Protein AF-K0IWD8-F1 (afdb_monomer_lite)

Structure (mmCIF, N/CA/C/O backbone):
data_AF-K0IWD8-F1
#
_entry.id   AF-K0IWD8-F1
#
loop_
_atom_site.group_PDB
_atom_site.id
_atom_site.type_symbol
_atom_site.label_atom_id
_atom_site.label_alt_id
_atom_site.label_comp_id
_atom_site.label_asym_id
_atom_site.label_entity_id
_atom_site.label_seq_id
_atom_site.pdbx_PDB_ins_code
_atom_site.Cartn_x
_atom_site.Cartn_y
_atom_site.Cartn_z
_atom_site.occupancy
_atom_site.B_iso_or_equiv
_atom_site.auth_seq_id
_atom_site.auth_comp_id
_atom_site.auth_asym_id
_atom_site.auth_atom_id
_atom_site.pdbx_PDB_model_num
ATOM 1 N N . MET A 1 1 ? -12.894 7.237 -17.871 1.00 43.16 1 MET A N 1
ATOM 2 C CA . MET A 1 1 ? -11.469 7.552 -18.093 1.00 43.16 1 MET A CA 1
ATOM 3 C C . MET A 1 1 ? -10.692 6.307 -17.717 1.00 43.16 1 MET A C 1
ATOM 5 O O . MET A 1 1 ? -10.776 5.909 -16.565 1.00 43.16 1 MET A O 1
ATOM 9 N N . ASN A 1 2 ? -10.046 5.649 -18.680 1.00 53.03 2 ASN A N 1
ATOM 10 C CA . ASN A 1 2 ? -9.272 4.431 -18.437 1.00 53.03 2 ASN A CA 1
ATOM 11 C C . ASN A 1 2 ? -7.797 4.824 -18.439 1.00 53.03 2 ASN A C 1
ATOM 13 O O . ASN A 1 2 ? -7.296 5.323 -19.442 1.00 53.03 2 ASN A O 1
ATOM 17 N N . HIS A 1 3 ? -7.136 4.673 -17.296 1.00 60.78 3 HIS A N 1
ATOM 18 C CA . HIS A 1 3 ? -5.697 4.873 -17.192 1.00 60.78 3 HIS A CA 1
ATOM 19 C C . HIS A 1 3 ? -5.040 3.553 -17.600 1.00 60.78 3 HIS A C 1
ATOM 21 O O . HIS A 1 3 ? -4.965 2.629 -16.793 1.00 60.78 3 HIS A O 1
ATOM 27 N N . GLU A 1 4 ? -4.632 3.430 -18.863 1.00 61.44 4 GLU A N 1
ATOM 28 C CA . GLU A 1 4 ? -3.835 2.285 -19.310 1.00 61.44 4 GLU A CA 1
ATOM 29 C C . GLU A 1 4 ? -2.402 2.438 -18.789 1.00 61.44 4 GLU A C 1
ATOM 31 O O . GLU A 1 4 ? -1.611 3.238 -19.289 1.00 61.44 4 GLU A O 1
ATOM 36 N N . PHE A 1 5 ? -2.072 1.686 -17.738 1.00 65.00 5 PHE A N 1
ATOM 37 C CA . PHE A 1 5 ? -0.705 1.550 -17.248 1.00 65.00 5 PHE A CA 1
ATOM 38 C C . PHE A 1 5 ? -0.013 0.433 -18.029 1.00 65.00 5 PHE A C 1
ATOM 40 O O . PHE A 1 5 ? -0.299 -0.743 -17.824 1.00 65.00 5 PHE A O 1
ATOM 47 N N . THR A 1 6 ? 0.898 0.807 -18.928 1.00 67.81 6 THR A N 1
ATOM 48 C CA . THR A 1 6 ? 1.777 -0.148 -19.619 1.00 67.81 6 THR A CA 1
ATOM 49 C C . THR A 1 6 ? 3.123 -0.180 -18.889 1.00 67.81 6 THR A C 1
ATOM 51 O O . THR A 1 6 ? 3.754 0.863 -18.697 1.00 67.81 6 THR A O 1
ATOM 54 N N . GLN A 1 7 ? 3.552 -1.357 -18.430 1.00 66.25 7 GLN A N 1
ATOM 55 C CA . GLN A 1 7 ? 4.838 -1.570 -17.759 1.00 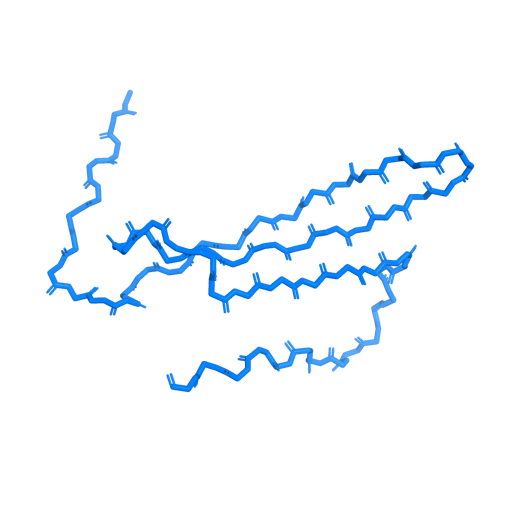66.25 7 GLN A CA 1
ATOM 56 C C . GLN A 1 7 ? 5.632 -2.655 -18.479 1.00 66.25 7 GLN A C 1
ATOM 58 O O . GLN A 1 7 ? 5.121 -3.747 -18.690 1.00 66.25 7 GLN A O 1
ATOM 63 N N . ASP A 1 8 ? 6.902 -2.366 -18.761 1.00 76.81 8 ASP A N 1
ATOM 64 C CA . ASP A 1 8 ? 7.842 -3.291 -19.414 1.00 76.81 8 ASP A CA 1
ATOM 65 C C . ASP A 1 8 ? 8.826 -3.930 -18.419 1.00 76.81 8 ASP A C 1
ATOM 67 O O . ASP A 1 8 ? 9.811 -4.553 -18.807 1.00 76.81 8 ASP A O 1
ATOM 71 N N . THR A 1 9 ? 8.640 -3.689 -17.119 1.00 75.81 9 THR A N 1
ATOM 72 C CA . THR A 1 9 ? 9.582 -4.115 -16.077 1.00 75.81 9 THR A CA 1
ATOM 73 C C . THR A 1 9 ? 8.834 -4.441 -14.792 1.00 75.81 9 THR A C 1
ATOM 75 O O . THR A 1 9 ? 7.994 -3.655 -14.336 1.00 75.81 9 THR A O 1
ATOM 78 N N . GLU A 1 10 ? 9.176 -5.589 -14.215 1.00 75.19 10 GLU A N 1
ATOM 79 C CA . GLU A 1 10 ? 8.727 -6.062 -12.907 1.00 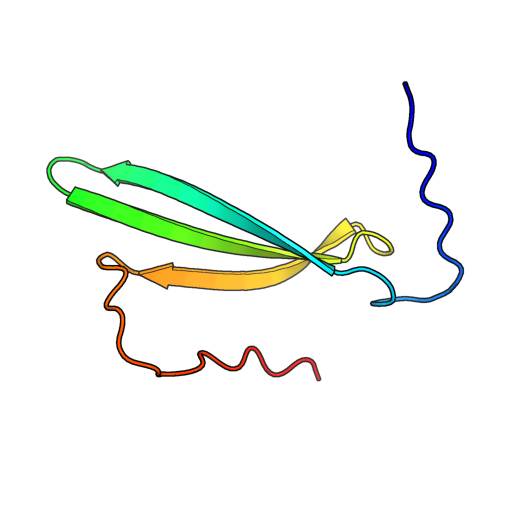75.19 10 GLU A CA 1
ATOM 80 C C . GLU A 1 10 ? 9.071 -5.053 -11.797 1.00 75.19 10 GLU A C 1
ATOM 82 O O . GLU A 1 10 ? 10.078 -4.345 -11.882 1.00 75.19 10 GLU A O 1
ATOM 87 N N . LEU A 1 11 ? 8.194 -4.926 -10.790 1.00 73.44 11 LEU A N 1
ATOM 88 C CA . LEU A 1 11 ? 8.325 -3.993 -9.654 1.00 73.44 11 LEU A CA 1
ATOM 89 C C . LEU A 1 11 ? 8.436 -2.494 -10.013 1.00 73.44 11 LEU A C 1
ATOM 91 O O . LEU A 1 11 ? 8.651 -1.661 -9.131 1.00 73.44 11 LEU A O 1
ATOM 95 N N . LYS A 1 12 ? 8.238 -2.101 -11.281 1.00 80.81 12 LYS A N 1
ATOM 96 C CA . LYS A 1 12 ? 8.274 -0.684 -11.706 1.00 80.81 12 LYS A CA 1
ATOM 97 C C . LYS A 1 12 ? 7.167 0.161 -11.061 1.00 80.81 12 LYS A C 1
ATOM 99 O O . LYS A 1 12 ? 7.337 1.367 -10.894 1.00 80.81 12 LYS A O 1
ATOM 104 N N . VAL A 1 13 ? 6.047 -0.458 -10.693 1.00 79.12 13 VAL A N 1
ATOM 105 C CA . VAL A 1 13 ? 4.925 0.174 -9.995 1.00 79.12 13 VAL A CA 1
ATOM 106 C C . VAL A 1 13 ? 4.414 -0.793 -8.940 1.00 79.12 13 VAL A C 1
ATOM 108 O O . VAL A 1 13 ? 3.886 -1.856 -9.256 1.00 79.12 13 VAL A O 1
ATOM 111 N N . VAL A 1 14 ? 4.540 -0.378 -7.684 1.00 84.31 14 VAL A N 1
ATOM 112 C CA . VAL A 1 14 ? 3.977 -1.073 -6.528 1.00 84.31 14 VAL A CA 1
ATOM 113 C C . VAL A 1 14 ? 2.859 -0.213 -5.965 1.00 84.31 14 VAL A C 1
ATOM 115 O O . VAL A 1 14 ? 3.057 0.972 -5.690 1.00 84.31 14 VAL A O 1
ATOM 118 N N . VAL A 1 15 ? 1.687 -0.811 -5.777 1.00 85.69 15 VAL A N 1
ATOM 119 C CA . VAL A 1 15 ? 0.546 -0.144 -5.146 1.00 85.69 15 VAL A CA 1
ATOM 120 C C . VAL A 1 15 ? 0.391 -0.650 -3.722 1.00 85.69 15 VAL A C 1
ATOM 122 O O . VAL A 1 15 ? 0.363 -1.854 -3.480 1.00 85.69 15 VAL A O 1
ATOM 125 N N . SER A 1 16 ? 0.271 0.285 -2.780 1.00 87.31 16 SER A N 1
ATOM 126 C CA . SER A 1 16 ? -0.082 -0.004 -1.392 1.00 87.31 16 SER A CA 1
ATOM 127 C C . SER A 1 16 ? -1.541 0.348 -1.132 1.00 87.31 16 SER A C 1
ATOM 129 O O . SER A 1 16 ? -1.910 1.512 -1.303 1.00 87.31 16 SER A O 1
ATOM 131 N N . ASP A 1 17 ? -2.339 -0.603 -0.660 1.00 86.50 17 ASP A N 1
ATOM 132 C CA . ASP A 1 17 ? -3.686 -0.334 -0.152 1.00 86.50 17 ASP A CA 1
ATOM 133 C C . ASP A 1 17 ? -3.727 -0.468 1.374 1.00 86.50 17 ASP A C 1
ATOM 135 O O . ASP A 1 17 ? -3.079 -1.352 1.938 1.00 86.50 17 ASP A O 1
ATOM 139 N N . LEU A 1 18 ? -4.475 0.415 2.045 1.00 86.50 18 LEU A N 1
ATOM 140 C CA . LEU A 1 18 ? -4.701 0.373 3.490 1.00 86.50 18 LEU A CA 1
ATOM 141 C C . LEU A 1 18 ? -6.194 0.194 3.767 1.00 86.50 18 LEU A C 1
ATOM 143 O O . LEU A 1 18 ? -6.968 1.150 3.706 1.00 86.50 18 LEU A O 1
ATOM 147 N N . THR A 1 19 ? -6.567 -1.010 4.180 1.00 86.38 19 THR A N 1
ATOM 148 C CA . THR A 1 19 ? -7.943 -1.364 4.516 1.00 86.38 19 THR A CA 1
ATOM 149 C C . THR A 1 19 ? -8.141 -1.429 6.034 1.00 86.38 19 THR A C 1
ATOM 151 O O . THR A 1 19 ? -7.306 -1.938 6.788 1.00 86.38 19 THR A O 1
ATOM 154 N N . TYR A 1 20 ? -9.284 -0.916 6.489 1.00 86.69 20 TYR A N 1
ATOM 155 C CA . TYR A 1 20 ? -9.713 -0.935 7.885 1.00 86.69 20 TYR A CA 1
ATOM 156 C C . TYR A 1 20 ? -10.758 -2.027 8.063 1.00 86.69 20 TYR A C 1
ATOM 158 O O . TYR A 1 20 ? -11.852 -1.940 7.508 1.00 86.69 20 TYR A O 1
ATOM 166 N N . VAL A 1 21 ? -10.441 -3.041 8.862 1.00 87.19 21 VAL A N 1
ATOM 167 C CA . VAL A 1 21 ? -11.358 -4.151 9.131 1.00 87.19 21 VAL A CA 1
ATOM 168 C C . VAL A 1 21 ? -11.815 -4.091 10.582 1.00 87.19 21 VAL A C 1
ATOM 170 O O . VAL A 1 21 ? -11.007 -3.963 11.505 1.00 87.19 21 VAL A O 1
ATOM 173 N N . ARG A 1 22 ? -13.127 -4.185 10.801 1.00 87.00 22 ARG A N 1
ATOM 174 C CA . ARG A 1 22 ? -13.713 -4.314 12.138 1.00 87.00 22 ARG A CA 1
ATOM 175 C C . ARG A 1 22 ? -13.833 -5.794 12.484 1.00 87.00 22 ARG A C 1
ATOM 177 O O . ARG A 1 22 ? -14.480 -6.531 11.749 1.00 87.00 22 ARG A O 1
ATOM 184 N N . THR A 1 23 ? -13.274 -6.219 13.615 1.00 85.94 23 THR A N 1
ATOM 185 C CA . THR A 1 23 ? -13.566 -7.542 14.186 1.00 85.94 23 THR A CA 1
ATOM 186 C C . THR A 1 23 ? -14.040 -7.383 15.619 1.00 85.94 23 THR A C 1
ATOM 188 O O . THR A 1 23 ? -13.395 -6.701 16.418 1.00 85.94 23 THR A O 1
ATOM 191 N N . GLN A 1 24 ? -15.191 -7.977 15.936 1.00 86.50 24 GLN A N 1
ATOM 192 C CA . GLN A 1 24 ? -15.851 -7.842 17.236 1.00 86.50 24 GLN A CA 1
ATOM 193 C C . GLN A 1 24 ? -15.883 -6.365 17.699 1.00 86.50 24 GLN A C 1
ATOM 195 O O . GLN A 1 24 ? -16.595 -5.538 17.125 1.00 86.50 24 GLN A O 1
ATOM 200 N N . ASN A 1 25 ? -15.043 -6.010 18.679 1.00 84.50 25 ASN A N 1
ATOM 201 C CA . ASN A 1 25 ? -14.966 -4.686 19.294 1.00 84.50 25 ASN A CA 1
ATOM 202 C C . ASN A 1 25 ? -13.696 -3.890 18.933 1.00 84.50 25 ASN A C 1
ATOM 204 O O . ASN A 1 25 ? -13.527 -2.773 19.430 1.00 84.50 25 ASN A O 1
ATOM 208 N N . ASN A 1 26 ? -12.839 -4.397 18.042 1.00 81.44 26 ASN A N 1
ATOM 209 C CA . ASN A 1 26 ? -11.559 -3.781 17.686 1.00 81.44 26 ASN A CA 1
ATOM 210 C C . ASN A 1 26 ? -11.445 -3.461 16.188 1.00 81.44 26 ASN A C 1
ATOM 212 O O . ASN A 1 26 ? -12.059 -4.102 15.334 1.00 81.44 26 ASN A O 1
ATOM 216 N N . TRP A 1 27 ? -10.667 -2.423 15.879 1.00 85.31 27 TRP A N 1
ATOM 217 C CA . TRP A 1 27 ? -10.296 -2.055 14.513 1.00 85.31 27 TRP A CA 1
ATOM 218 C C . TRP A 1 27 ? -8.903 -2.588 14.205 1.00 85.31 27 TRP A C 1
ATOM 220 O O . TRP A 1 27 ? -7.982 -2.394 14.994 1.00 85.31 27 TRP A O 1
ATOM 230 N N . HIS A 1 28 ? -8.755 -3.220 13.049 1.00 83.00 28 HIS A N 1
ATOM 231 C CA . HIS A 1 28 ? -7.481 -3.694 12.534 1.00 83.00 28 HIS A CA 1
ATOM 232 C C . HIS A 1 28 ? -7.143 -2.952 11.251 1.00 83.00 28 HIS A C 1
ATOM 234 O O . HIS A 1 28 ? -8.002 -2.729 10.398 1.00 83.00 28 HIS A O 1
ATOM 240 N N . TYR A 1 29 ? -5.876 -2.580 11.132 1.00 82.94 29 TYR A N 1
ATOM 241 C CA . TYR A 1 29 ? -5.307 -1.959 9.952 1.00 82.94 29 TYR A CA 1
ATOM 242 C C . TYR A 1 29 ? -4.581 -3.041 9.176 1.00 82.94 29 TYR A C 1
ATOM 244 O O . TYR A 1 29 ? -3.683 -3.679 9.726 1.00 82.94 29 TYR A O 1
ATOM 252 N N . ILE A 1 30 ? -4.960 -3.240 7.921 1.00 85.19 30 ILE A N 1
ATOM 253 C CA . ILE A 1 30 ? -4.292 -4.167 7.014 1.00 85.19 30 ILE A CA 1
ATOM 254 C C . ILE A 1 30 ? -3.729 -3.340 5.867 1.00 85.19 30 ILE A C 1
ATOM 256 O O . ILE A 1 30 ? -4.465 -2.596 5.227 1.00 85.19 30 ILE A O 1
ATOM 260 N N . CYS A 1 31 ? -2.427 -3.448 5.632 1.00 89.69 31 CYS A N 1
ATOM 261 C CA . CYS A 1 31 ? -1.759 -2.854 4.484 1.00 89.69 31 CYS A CA 1
ATOM 262 C C . CYS A 1 31 ? -1.248 -3.967 3.572 1.00 89.69 31 CYS A C 1
ATOM 264 O O . CYS A 1 31 ? -0.565 -4.875 4.055 1.00 89.69 31 CYS A O 1
ATOM 266 N N . VAL A 1 32 ? -1.574 -3.890 2.283 1.00 87.88 32 VAL A N 1
ATOM 267 C CA . VAL A 1 32 ? -1.165 -4.856 1.255 1.00 87.88 32 VAL A CA 1
ATOM 268 C C . VAL A 1 32 ? -0.372 -4.120 0.182 1.00 87.88 32 VAL A C 1
ATOM 270 O O . VAL A 1 32 ? -0.791 -3.059 -0.274 1.00 87.88 32 VAL A O 1
ATOM 273 N N . LEU A 1 33 ? 0.771 -4.680 -0.208 1.00 87.75 33 LEU A N 1
ATOM 274 C CA . LEU A 1 33 ? 1.600 -4.211 -1.315 1.00 87.75 33 LEU A CA 1
ATOM 275 C C . LEU A 1 33 ? 1.441 -5.180 -2.481 1.00 87.75 33 LEU A C 1
ATOM 277 O O . LEU A 1 33 ? 1.705 -6.374 -2.330 1.00 87.75 33 LEU A O 1
ATOM 281 N N . VAL A 1 34 ? 1.015 -4.661 -3.626 1.00 87.81 34 VAL A N 1
ATOM 282 C CA . VAL A 1 34 ? 0.761 -5.439 -4.840 1.00 87.81 34 VAL A CA 1
ATOM 283 C C . VAL A 1 34 ? 1.679 -4.942 -5.946 1.00 87.81 34 VAL A C 1
ATOM 285 O O . VAL A 1 34 ? 1.715 -3.739 -6.225 1.00 87.81 34 VAL A O 1
ATOM 288 N N . ASP A 1 35 ? 2.402 -5.862 -6.581 1.00 86.19 35 ASP A N 1
ATOM 289 C CA . ASP A 1 35 ? 3.056 -5.589 -7.857 1.00 86.19 35 ASP A CA 1
ATOM 290 C C . ASP A 1 35 ? 2.015 -5.674 -8.975 1.00 86.19 35 ASP A C 1
ATOM 292 O O . ASP A 1 35 ? 1.396 -6.718 -9.193 1.00 86.19 35 ASP A O 1
ATOM 296 N N . LEU A 1 36 ? 1.806 -4.568 -9.687 1.00 82.31 36 LEU A N 1
ATOM 297 C CA . LEU A 1 36 ? 0.835 -4.520 -10.778 1.00 82.31 36 LEU A CA 1
ATOM 298 C C . LEU A 1 36 ? 1.299 -5.281 -12.021 1.00 82.31 36 LEU A C 1
ATOM 300 O O . LEU A 1 36 ? 0.450 -5.697 -12.811 1.00 82.31 36 LEU A O 1
ATOM 304 N N . PHE A 1 37 ? 2.612 -5.472 -12.187 1.00 81.81 37 PHE A N 1
ATOM 305 C CA . PHE A 1 37 ? 3.162 -6.181 -13.337 1.00 81.81 37 PHE A CA 1
ATOM 306 C C . PHE A 1 37 ? 2.852 -7.681 -13.246 1.00 81.81 37 PHE A C 1
ATOM 308 O O . PHE A 1 37 ? 2.184 -8.225 -14.124 1.00 81.81 37 PHE A O 1
ATOM 315 N N . ASN A 1 38 ? 3.227 -8.320 -12.135 1.00 83.19 38 ASN A N 1
ATOM 316 C CA . ASN A 1 38 ? 2.956 -9.743 -11.908 1.00 83.19 38 ASN A CA 1
ATOM 317 C C . ASN A 1 38 ? 1.570 -10.042 -11.314 1.00 83.19 38 ASN A C 1
ATOM 319 O O . ASN A 1 38 ? 1.161 -11.201 -11.263 1.00 83.19 38 ASN A O 1
ATOM 323 N N . ARG A 1 39 ? 0.831 -9.016 -10.867 1.00 84.62 39 ARG A N 1
ATOM 324 C CA . ARG A 1 39 ? -0.423 -9.151 -10.095 1.00 84.62 39 ARG A CA 1
ATOM 325 C C . ARG A 1 39 ? -0.250 -10.005 -8.832 1.00 84.62 39 ARG A C 1
ATOM 327 O O . ARG A 1 39 ? -1.161 -10.734 -8.440 1.00 84.62 39 ARG A O 1
ATOM 334 N N . GLU A 1 40 ? 0.910 -9.897 -8.193 1.00 85.69 40 GLU A N 1
ATOM 335 C CA . GLU A 1 40 ? 1.281 -10.658 -6.999 1.00 85.69 40 GLU A CA 1
ATOM 336 C C . GLU A 1 40 ? 1.332 -9.757 -5.757 1.00 85.69 40 GLU A C 1
ATOM 338 O O . GLU A 1 40 ? 1.675 -8.574 -5.828 1.00 85.69 40 GLU A O 1
ATOM 343 N N . ILE A 1 41 ? 0.988 -10.320 -4.595 1.00 86.50 41 ILE A N 1
ATOM 344 C CA . ILE A 1 41 ? 1.161 -9.649 -3.306 1.00 86.50 41 ILE A CA 1
ATOM 345 C C . ILE A 1 41 ? 2.613 -9.819 -2.861 1.00 86.50 41 ILE A C 1
ATOM 347 O O . ILE A 1 41 ? 3.023 -10.903 -2.459 1.00 86.50 41 ILE A O 1
ATOM 351 N N . ILE A 1 42 ? 3.360 -8.720 -2.857 1.00 88.25 42 ILE A N 1
ATOM 352 C CA . ILE A 1 42 ? 4.782 -8.696 -2.487 1.00 88.25 42 ILE A CA 1
ATOM 353 C C . ILE A 1 42 ? 5.013 -8.290 -1.023 1.00 88.25 42 ILE A C 1
ATOM 355 O O . ILE A 1 42 ? 6.131 -8.346 -0.516 1.00 88.25 42 ILE A O 1
ATOM 359 N N . GLY A 1 43 ? 3.962 -7.870 -0.311 1.00 85.44 43 GLY A N 1
ATOM 360 C CA . GLY A 1 43 ? 4.059 -7.522 1.104 1.00 85.44 43 GLY A CA 1
ATOM 361 C C . GLY A 1 43 ? 2.706 -7.365 1.786 1.00 85.44 43 GLY A C 1
ATOM 362 O O . GLY A 1 43 ? 1.732 -6.925 1.182 1.00 85.44 43 GLY A O 1
ATOM 363 N N . GLN A 1 44 ? 2.653 -7.695 3.075 1.00 84.38 44 GLN A N 1
ATOM 364 C CA . GLN A 1 44 ? 1.473 -7.496 3.911 1.00 84.38 44 GLN A CA 1
ATOM 365 C C . GLN A 1 44 ? 1.873 -7.094 5.330 1.00 84.38 44 GLN A C 1
ATOM 367 O O . GLN A 1 44 ? 2.870 -7.571 5.873 1.00 84.38 44 GLN A O 1
ATOM 372 N N . SER A 1 45 ? 1.087 -6.223 5.956 1.00 83.75 45 SER A N 1
ATOM 373 C CA . SER A 1 45 ? 1.220 -5.924 7.380 1.00 83.75 45 SER A CA 1
ATOM 374 C C . SER A 1 45 ? -0.148 -5.735 8.018 1.00 83.75 45 SER A C 1
ATOM 376 O O . SER A 1 45 ? -1.025 -5.089 7.452 1.00 83.75 45 SER A O 1
ATOM 378 N N . SER A 1 46 ? -0.326 -6.292 9.213 1.00 81.31 46 SER A N 1
ATOM 379 C CA . SER A 1 46 ? -1.541 -6.138 10.008 1.00 81.31 46 SER A CA 1
ATOM 380 C C . SER A 1 46 ? -1.187 -5.562 11.371 1.00 81.31 46 SER A C 1
ATOM 382 O O . SER A 1 46 ? -0.345 -6.123 12.074 1.00 81.31 46 SER A O 1
ATOM 384 N N . ASP A 1 47 ? -1.818 -4.458 11.759 1.00 76.44 47 ASP A N 1
ATOM 385 C CA . ASP A 1 47 ? -1.620 -3.855 13.075 1.00 76.44 47 ASP A CA 1
ATOM 386 C C . ASP A 1 47 ? -2.973 -3.503 13.714 1.00 76.44 47 ASP A C 1
ATOM 388 O O . ASP A 1 47 ? -3.775 -2.799 13.098 1.00 76.44 47 ASP A O 1
ATOM 392 N N . PRO A 1 48 ? -3.271 -3.959 14.944 1.00 68.25 48 PRO A N 1
ATOM 393 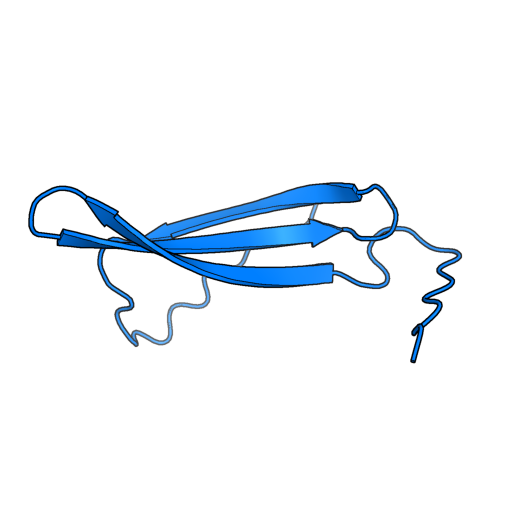C CA . PRO A 1 48 ? -4.452 -3.508 15.684 1.00 68.25 48 PRO A CA 1
ATOM 394 C C . PRO A 1 48 ? -4.394 -2.018 16.064 1.00 68.25 48 PRO A C 1
ATOM 396 O O . PRO A 1 48 ? -5.402 -1.451 16.481 1.00 68.25 48 PRO A O 1
ATOM 399 N N . ARG A 1 49 ? -3.235 -1.349 15.942 1.00 62.88 49 ARG A N 1
ATOM 400 C CA . ARG A 1 49 ? -3.105 0.098 16.159 1.00 62.88 49 ARG A CA 1
ATOM 401 C C . ARG A 1 49 ? -2.136 0.716 15.159 1.00 62.88 49 ARG A C 1
ATOM 403 O O . ARG A 1 49 ? -0.952 0.404 15.166 1.00 62.88 49 ARG A O 1
ATOM 410 N N . LYS A 1 50 ? -2.579 1.725 14.404 1.00 56.06 50 LYS A N 1
ATOM 411 C CA . LYS A 1 50 ? -1.664 2.643 13.709 1.00 56.06 50 LYS A CA 1
ATOM 412 C C . LYS A 1 50 ? -0.961 3.530 14.746 1.00 56.06 50 LYS A C 1
ATOM 414 O O . LYS A 1 50 ? -1.334 4.680 14.955 1.00 56.06 50 LYS A O 1
ATOM 419 N N . ARG A 1 51 ? 0.013 2.987 15.482 1.00 48.31 51 ARG A N 1
ATOM 420 C CA . ARG A 1 51 ? 0.862 3.801 16.354 1.00 48.31 51 ARG A CA 1
ATOM 421 C C . ARG A 1 51 ? 1.767 4.610 15.435 1.00 48.31 51 ARG A C 1
ATOM 423 O O . ARG A 1 51 ? 2.574 4.041 14.711 1.00 48.31 51 ARG A O 1
ATOM 430 N N . PHE A 1 52 ? 1.607 5.931 15.450 1.00 41.09 52 PHE A N 1
ATOM 431 C CA . PHE A 1 52 ? 2.505 6.886 14.798 1.00 41.09 52 PHE A CA 1
ATOM 432 C C . PHE A 1 52 ? 3.839 6.934 15.569 1.00 41.09 52 PHE A C 1
ATOM 434 O O . PHE A 1 52 ? 4.273 7.977 16.037 1.00 41.09 52 PHE A O 1
ATOM 441 N N . SER A 1 53 ? 4.460 5.779 15.815 1.00 42.84 53 SER A N 1
ATOM 442 C CA . SER A 1 53 ? 5.898 5.737 16.019 1.00 42.84 53 SER A CA 1
ATOM 443 C C . SER A 1 53 ? 6.499 5.709 14.628 1.00 42.84 53 SER A C 1
ATOM 445 O O . SER A 1 53 ? 6.082 4.920 13.784 1.00 42.84 53 SER A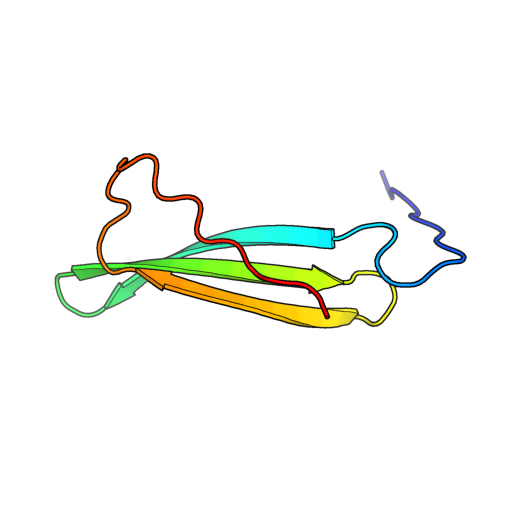 O 1
ATOM 447 N N . SER A 1 54 ? 7.484 6.559 14.390 1.00 41.03 54 SER A N 1
ATOM 448 C CA . SER A 1 54 ? 8.337 6.659 13.199 1.00 41.03 54 SER A CA 1
ATOM 449 C C . SER A 1 54 ? 9.148 5.378 12.907 1.00 41.03 54 SER A C 1
ATOM 451 O O . SER A 1 54 ? 10.216 5.414 12.308 1.00 41.03 54 SER A O 1
ATOM 453 N N . SER A 1 55 ? 8.659 4.219 13.339 1.00 45.12 55 SER A N 1
ATOM 454 C CA . SER A 1 55 ? 9.146 2.900 12.982 1.00 45.12 55 SER A CA 1
ATOM 455 C C . SER A 1 55 ? 8.754 2.620 11.536 1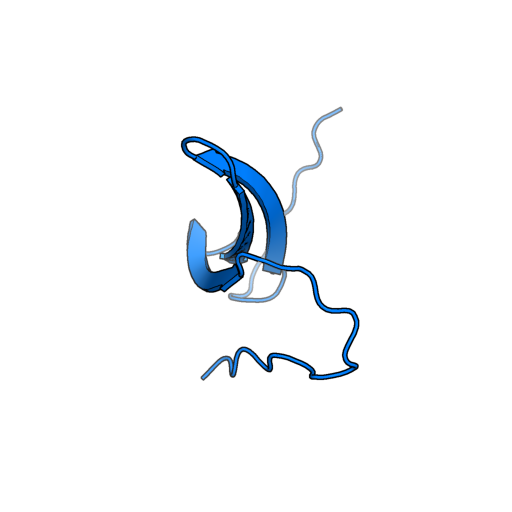.00 45.12 55 SER A C 1
ATOM 457 O O . SER A 1 55 ? 7.664 2.114 11.265 1.00 45.12 55 SER A O 1
ATOM 459 N N . SER A 1 56 ? 9.647 2.963 10.609 1.00 47.53 56 SER A N 1
ATOM 460 C CA . SER A 1 56 ? 9.637 2.446 9.245 1.00 47.53 56 SER A CA 1
ATOM 461 C C . SER A 1 56 ? 9.559 0.920 9.310 1.00 47.53 56 SER A C 1
ATOM 463 O O . SER A 1 56 ? 10.551 0.255 9.606 1.00 47.53 56 SER A O 1
ATOM 465 N N . LYS A 1 57 ? 8.378 0.342 9.063 1.00 50.25 57 LYS A N 1
ATOM 466 C CA . LYS A 1 57 ? 8.265 -1.090 8.773 1.00 50.25 57 LYS A CA 1
ATOM 467 C C . LYS A 1 57 ? 8.825 -1.269 7.365 1.00 50.25 57 LYS A C 1
ATOM 469 O O . LYS A 1 57 ? 8.111 -1.124 6.381 1.00 50.25 57 LYS A O 1
ATOM 474 N N . SER A 1 58 ? 10.140 -1.452 7.283 1.00 45.56 58 SER A N 1
ATOM 475 C CA . SER A 1 58 ? 10.825 -1.753 6.032 1.00 45.56 58 SER A CA 1
ATOM 476 C C . SER A 1 58 ? 10.362 -3.133 5.581 1.00 45.56 58 SER A C 1
ATOM 478 O O . SER A 1 58 ? 10.738 -4.148 6.165 1.00 45.56 58 SER A O 1
ATOM 480 N N . VAL A 1 59 ? 9.492 -3.162 4.573 1.00 50.47 59 VAL A N 1
ATOM 481 C CA . VAL A 1 59 ? 9.308 -4.356 3.753 1.00 50.47 59 VAL A CA 1
ATOM 482 C C . VAL A 1 59 ? 10.554 -4.420 2.880 1.00 50.47 59 VAL A C 1
ATOM 484 O O . VAL A 1 59 ? 10.775 -3.553 2.037 1.00 50.47 59 VAL A O 1
ATOM 487 N N . ARG A 1 60 ? 11.446 -5.363 3.186 1.00 42.19 60 ARG A N 1
ATOM 488 C CA . ARG A 1 60 ? 12.666 -5.580 2.412 1.00 42.19 60 ARG A CA 1
ATOM 489 C C . ARG A 1 60 ? 12.257 -6.368 1.166 1.00 42.19 60 ARG A C 1
ATOM 491 O O . ARG A 1 60 ? 11.956 -7.550 1.279 1.00 42.19 60 ARG A O 1
ATOM 498 N N . PHE A 1 61 ? 12.191 -5.692 0.024 1.00 42.12 61 PHE A N 1
ATOM 499 C CA . PHE A 1 61 ? 12.082 -6.348 -1.278 1.00 42.12 61 PHE A CA 1
ATOM 500 C C . PHE A 1 61 ? 13.437 -7.005 -1.560 1.00 42.12 61 PHE A C 1
ATOM 502 O O . PHE A 1 61 ? 14.464 -6.323 -1.498 1.00 42.12 61 PHE A O 1
ATOM 509 N N . GLY A 1 62 ? 13.438 -8.333 -1.682 1.00 38.50 62 GLY A N 1
ATOM 510 C CA . GLY A 1 62 ? 14.613 -9.130 -2.044 1.00 38.50 62 GLY A CA 1
ATOM 511 C C . GLY A 1 62 ? 14.812 -9.173 -3.546 1.00 38.50 62 GLY A C 1
ATOM 512 O O . GLY A 1 62 ? 13.809 -8.961 -4.260 1.00 38.50 62 GLY A O 1
#

Foldseek 3Di:
DDDDDDDPDWPPDKDKDWDWDDDDPFIKIKIWIATPVVRDTLDIDIDSDPPPDPPPPDSDRD

Secondary structure (DSSP, 8-state):
-------SSTTSSEEEEEEEEEETTEEEEEEEEEETTTTEEEEEEEESS-------------

Sequence (62 aa):
MNHEFTQDTELKVVVSDLTYVRTQNNWHYICVLVDLFNREIIGQSSDPRKRFSSSSKSVRFG

pLDDT: mean 72.52, std 16.72, range [38.5, 89.69]

Radius of gyration: 14.59 Å; chains: 1; bounding box: 30×18×39 Å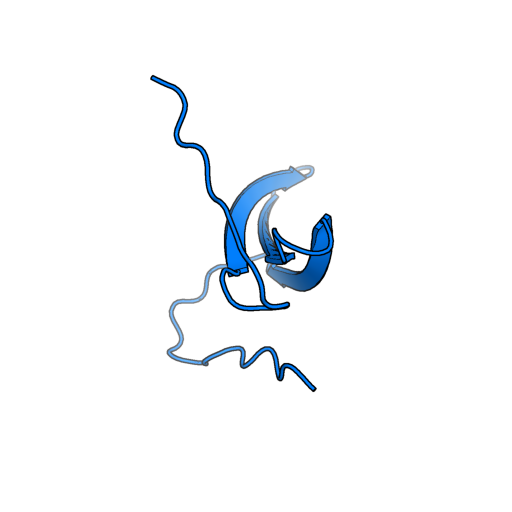

Organism: Amphibacillus xylanus (strain ATCC 51415 / DSM 6626 / JCM 7361 / LMG 17667 / NBRC 15112 / Ep01) (NCBI:txid698758)

InterPro domains:
  IPR012337 Ribonuclease H-like superfamily [SSF53098] (5-47)